Protein AF-A0A535GWW3-F1 (afdb_monomer_lite)

Foldseek 3Di:
DCVLQVDDDDDDDDPLVVVLVVQPVQVVPPPDRPHHNVNSVPVVDPPDDDPCCCCVVPVDDDDDPVVCSVVPND

Structure (mmCIF, N/CA/C/O backbone):
data_AF-A0A535GWW3-F1
#
_entry.id   AF-A0A535GWW3-F1
#
loop_
_atom_site.group_PDB
_atom_site.id
_atom_site.type_symbol
_atom_site.label_atom_id
_atom_site.label_alt_id
_atom_site.label_comp_id
_atom_site.label_asym_id
_atom_site.label_entity_id
_atom_site.label_seq_id
_atom_site.pdbx_PDB_ins_code
_atom_site.Cartn_x
_atom_site.Cartn_y
_atom_site.Cartn_z
_atom_site.occupancy
_atom_site.B_iso_or_equiv
_atom_site.auth_seq_id
_atom_site.auth_comp_id
_atom_site.auth_asym_id
_atom_site.auth_atom_id
_atom_site.pdbx_PDB_model_num
ATOM 1 N N . MET A 1 1 ? -9.971 12.822 0.861 1.00 56.97 1 MET A N 1
ATOM 2 C CA . MET A 1 1 ? -8.682 12.092 0.867 1.00 56.97 1 MET A CA 1
ATOM 3 C C . MET A 1 1 ? -7.725 12.670 -0.153 1.00 56.97 1 MET A C 1
ATOM 5 O O . MET A 1 1 ? -6.688 13.151 0.263 1.00 56.97 1 MET A O 1
ATOM 9 N N . LEU A 1 2 ? -8.061 12.690 -1.448 1.00 58.84 2 LEU A N 1
ATOM 10 C CA . LEU A 1 2 ? -7.237 13.409 -2.433 1.00 58.84 2 LEU A CA 1
ATOM 11 C C . LEU A 1 2 ? -7.321 14.932 -2.242 1.00 58.84 2 LEU A C 1
ATOM 13 O O . LEU A 1 2 ? -6.289 15.591 -2.254 1.00 58.84 2 LEU A O 1
ATOM 17 N N . ASP A 1 3 ? -8.511 15.455 -1.922 1.00 61.81 3 ASP A N 1
ATOM 18 C CA . ASP A 1 3 ? -8.691 16.883 -1.600 1.00 61.81 3 ASP A CA 1
ATOM 19 C C . ASP A 1 3 ? -7.913 17.318 -0.352 1.00 61.81 3 ASP A C 1
ATOM 21 O O . ASP A 1 3 ? -7.381 18.417 -0.309 1.00 61.81 3 ASP A O 1
ATOM 25 N N . THR A 1 4 ? -7.796 16.429 0.642 1.00 64.25 4 THR A N 1
ATOM 26 C CA . THR A 1 4 ? -6.999 16.652 1.863 1.00 64.25 4 THR A CA 1
ATOM 27 C C . THR A 1 4 ? -5.494 16.491 1.637 1.00 64.25 4 THR A C 1
ATOM 29 O O . THR A 1 4 ? -4.740 16.766 2.549 1.00 64.25 4 THR A O 1
ATOM 32 N N . MET A 1 5 ? -5.067 15.995 0.470 1.00 66.94 5 MET A N 1
ATOM 33 C CA . MET A 1 5 ? -3.657 15.853 0.070 1.00 66.94 5 MET A CA 1
ATOM 34 C C . MET A 1 5 ? -3.277 16.841 -1.051 1.00 66.94 5 MET A C 1
ATOM 36 O O . MET A 1 5 ? -2.177 16.750 -1.590 1.00 66.94 5 MET A O 1
ATOM 40 N N . HIS A 1 6 ? -4.202 17.716 -1.476 1.00 67.50 6 HIS A N 1
ATOM 41 C CA . HIS A 1 6 ? -4.043 18.656 -2.596 1.00 67.50 6 HIS A CA 1
ATOM 42 C C . HIS A 1 6 ? -3.464 18.039 -3.893 1.00 67.50 6 HIS A C 1
ATOM 44 O O . HIS A 1 6 ? -2.773 18.712 -4.658 1.00 67.50 6 HIS A O 1
ATOM 50 N N . ALA A 1 7 ? -3.753 16.761 -4.172 1.00 71.94 7 ALA A N 1
ATOM 51 C CA . ALA A 1 7 ? -3.140 16.011 -5.272 1.00 71.94 7 ALA A CA 1
ATOM 52 C C . ALA A 1 7 ? -4.171 15.458 -6.269 1.00 71.94 7 ALA A C 1
ATOM 54 O O . ALA A 1 7 ? -5.171 14.849 -5.884 1.00 71.94 7 ALA A O 1
ATOM 55 N N . SER A 1 8 ? -3.883 15.594 -7.568 1.00 71.31 8 SER A N 1
ATOM 56 C CA . SER A 1 8 ? -4.637 14.931 -8.640 1.00 71.31 8 SER A CA 1
ATOM 57 C C . SER A 1 8 ? -3.983 13.595 -9.002 1.00 71.31 8 SER A C 1
ATOM 59 O O . SER A 1 8 ? -2.770 13.528 -9.204 1.00 71.31 8 SER A O 1
ATOM 61 N N . ARG A 1 9 ? -4.772 12.512 -9.075 1.00 75.19 9 ARG A N 1
ATOM 62 C CA . ARG A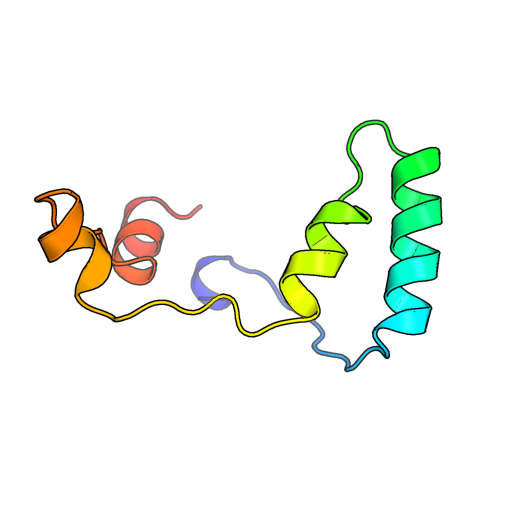 1 9 ? -4.276 11.152 -9.344 1.00 75.19 9 ARG A CA 1
ATOM 63 C C . ARG A 1 9 ? -4.959 10.546 -10.563 1.00 75.19 9 ARG A C 1
ATOM 65 O O . ARG A 1 9 ? -6.167 10.316 -10.550 1.00 75.19 9 ARG A O 1
ATOM 72 N N . ILE A 1 10 ? -4.163 10.184 -11.566 1.00 81.44 10 ILE A N 1
ATOM 73 C CA . ILE A 1 10 ? -4.619 9.364 -12.691 1.00 81.44 10 ILE A CA 1
ATOM 74 C C . ILE A 1 10 ? -4.761 7.918 -12.203 1.00 81.44 10 ILE A C 1
ATOM 76 O O . ILE A 1 10 ? -3.816 7.334 -11.668 1.00 81.44 10 ILE A O 1
ATOM 80 N N . LYS A 1 11 ? -5.954 7.341 -12.366 1.00 79.50 11 LYS A N 1
ATOM 81 C CA . LYS A 1 11 ? -6.235 5.932 -12.068 1.00 79.50 11 LYS A CA 1
ATOM 82 C C . LYS A 1 11 ? -6.314 5.172 -13.388 1.00 79.50 11 LYS A C 1
ATOM 84 O O . LYS A 1 11 ? -7.309 5.290 -14.093 1.00 79.50 11 LYS A O 1
ATOM 89 N N . ALA A 1 12 ? -5.273 4.414 -13.717 1.00 83.75 12 ALA A N 1
ATOM 90 C CA . ALA A 1 12 ? -5.249 3.549 -14.891 1.00 83.75 12 ALA A CA 1
ATOM 91 C C . ALA A 1 12 ? -5.018 2.094 -14.451 1.00 83.75 12 ALA A C 1
ATOM 93 O O . ALA A 1 12 ? -4.110 1.854 -13.648 1.00 83.75 12 ALA A O 1
ATOM 94 N N . PRO A 1 13 ? -5.823 1.128 -14.927 1.00 82.94 13 PRO A N 1
ATOM 95 C CA . PRO A 1 13 ? -5.564 -0.279 -14.668 1.00 82.94 13 PRO A CA 1
ATOM 96 C C . PRO A 1 13 ? -4.283 -0.700 -15.395 1.00 82.94 13 PRO A C 1
ATOM 98 O O . PRO A 1 13 ? -4.108 -0.418 -16.579 1.00 82.94 13 PRO A O 1
ATOM 101 N N . ALA A 1 14 ? -3.394 -1.386 -14.684 1.00 80.44 14 ALA A N 1
ATOM 102 C CA . ALA A 1 14 ? -2.159 -1.921 -15.237 1.00 80.44 14 ALA A CA 1
ATOM 103 C C . ALA A 1 14 ? -2.076 -3.425 -14.924 1.00 80.44 14 ALA A C 1
ATOM 105 O O . ALA A 1 14 ? -2.235 -3.802 -13.761 1.00 80.44 14 ALA A O 1
ATOM 106 N N . PRO A 1 15 ? -1.836 -4.295 -15.923 1.00 84.38 15 PRO A N 1
ATOM 107 C CA . PRO A 1 15 ? -1.645 -5.722 -15.691 1.00 84.38 15 PRO A CA 1
ATOM 108 C C . PRO A 1 15 ? -0.459 -5.996 -14.761 1.00 84.38 15 PRO A C 1
ATOM 110 O O . PRO A 1 15 ? 0.639 -5.482 -14.977 1.00 84.38 15 PRO A O 1
ATOM 113 N N . THR A 1 16 ? -0.652 -6.866 -13.771 1.00 80.69 16 THR A N 1
ATOM 114 C CA . THR A 1 16 ? 0.323 -7.158 -12.704 1.00 80.69 16 THR A CA 1
ATOM 115 C C . THR A 1 16 ? 1.684 -7.608 -13.239 1.00 80.69 16 THR A C 1
ATOM 117 O O . THR A 1 16 ? 2.718 -7.250 -12.681 1.00 80.69 16 THR A O 1
ATOM 120 N N . VAL A 1 17 ? 1.697 -8.335 -14.362 1.00 80.69 17 VAL A N 1
ATOM 121 C CA . VAL A 1 17 ? 2.924 -8.795 -15.033 1.00 80.69 17 VAL A CA 1
ATOM 122 C C . VAL A 1 17 ? 3.757 -7.619 -15.550 1.00 80.69 17 VAL A C 1
ATOM 124 O O . VAL A 1 17 ? 4.962 -7.569 -15.315 1.00 80.69 17 VAL A O 1
ATOM 127 N N . LEU A 1 18 ? 3.121 -6.639 -16.203 1.00 82.50 18 LEU A N 1
ATOM 128 C CA . LEU A 1 18 ? 3.810 -5.455 -16.728 1.00 82.50 18 LEU A CA 1
ATOM 129 C C . LEU A 1 18 ? 4.350 -4.583 -15.591 1.00 82.50 18 LEU A C 1
ATOM 131 O O . LEU A 1 18 ? 5.483 -4.106 -15.648 1.00 82.50 18 LEU A O 1
ATOM 135 N N . VAL A 1 19 ? 3.563 -4.429 -14.525 1.00 82.38 19 VAL A N 1
ATOM 136 C CA . VAL A 1 19 ? 3.975 -3.682 -13.331 1.00 82.38 19 VAL A CA 1
ATOM 137 C C . VAL A 1 19 ? 5.154 -4.368 -12.629 1.00 82.38 19 VAL A C 1
ATOM 139 O O . VAL A 1 19 ? 6.085 -3.688 -12.208 1.00 82.38 19 VAL A O 1
ATOM 142 N N . GLY A 1 20 ? 5.169 -5.704 -12.558 1.00 79.31 20 GLY A N 1
ATOM 143 C CA . GLY A 1 20 ? 6.264 -6.474 -11.962 1.00 79.31 20 GLY A CA 1
ATOM 144 C C . GLY A 1 20 ? 7.605 -6.295 -12.682 1.00 79.31 20 GLY A C 1
ATOM 145 O O . GLY A 1 20 ? 8.638 -6.162 -12.026 1.00 79.31 20 GLY A O 1
ATOM 146 N N . VAL A 1 21 ? 7.596 -6.214 -14.019 1.00 82.50 21 VAL A N 1
ATOM 147 C CA . VAL A 1 21 ? 8.800 -5.886 -14.805 1.00 82.50 21 VAL A CA 1
ATOM 148 C C . VAL A 1 21 ? 9.287 -4.474 -14.475 1.00 82.50 21 VAL A C 1
ATOM 150 O O . VAL A 1 21 ? 10.469 -4.282 -14.193 1.00 82.50 21 VAL A O 1
ATOM 153 N N . GLY A 1 22 ? 8.379 -3.494 -14.433 1.00 78.69 22 GLY A N 1
ATOM 154 C CA . GLY A 1 22 ? 8.714 -2.120 -14.047 1.00 78.69 22 GLY A CA 1
ATOM 155 C C . GLY A 1 22 ? 9.294 -2.022 -12.632 1.00 78.69 22 GLY A C 1
ATOM 156 O O . GLY A 1 22 ? 10.298 -1.342 -12.427 1.00 78.69 22 GLY A O 1
ATOM 157 N N . ALA A 1 23 ? 8.711 -2.741 -11.669 1.00 79.19 23 ALA A N 1
ATOM 158 C CA . ALA A 1 23 ? 9.198 -2.806 -10.292 1.00 79.19 23 ALA A CA 1
ATOM 159 C C . ALA A 1 23 ? 10.622 -3.377 -10.218 1.00 79.19 23 ALA A C 1
ATOM 161 O O . ALA A 1 23 ? 11.470 -2.823 -9.526 1.00 79.19 23 ALA A O 1
ATOM 162 N N . ALA A 1 24 ? 10.915 -4.437 -10.979 1.00 81.19 24 ALA A N 1
ATOM 163 C CA . ALA A 1 24 ? 12.245 -5.039 -11.019 1.00 81.19 24 ALA A CA 1
ATOM 164 C C . ALA A 1 24 ? 13.319 -4.072 -11.538 1.00 81.19 24 ALA A C 1
ATOM 166 O O . ALA A 1 24 ? 14.425 -4.043 -11.002 1.00 81.19 24 ALA A O 1
ATOM 167 N N . VAL A 1 25 ? 12.991 -3.280 -12.562 1.00 84.25 25 VAL A N 1
ATOM 168 C CA . VAL A 1 25 ? 13.901 -2.263 -13.107 1.00 84.25 25 VAL A CA 1
ATOM 169 C C . VAL A 1 25 ? 14.089 -1.118 -12.112 1.00 84.25 25 VAL A C 1
ATOM 171 O O . VAL A 1 25 ? 15.220 -0.721 -11.845 1.00 84.25 25 VAL A O 1
ATOM 174 N N . MET A 1 26 ? 13.003 -0.610 -11.522 1.00 84.06 26 MET A N 1
ATOM 175 C CA . MET A 1 26 ? 13.068 0.470 -10.532 1.00 84.06 26 MET A CA 1
ATOM 176 C C . MET A 1 26 ? 13.894 0.073 -9.308 1.00 84.06 26 MET A C 1
ATOM 178 O O . MET A 1 26 ? 14.723 0.859 -8.860 1.00 84.06 26 MET A O 1
ATOM 182 N N . GLU A 1 27 ? 13.713 -1.144 -8.802 1.00 84.38 27 GLU A N 1
ATOM 183 C CA . GLU A 1 27 ? 14.449 -1.669 -7.651 1.00 84.38 27 GLU A CA 1
ATOM 184 C C . GLU A 1 27 ? 15.946 -1.856 -7.923 1.00 84.38 27 GLU A C 1
ATOM 186 O O . GLU A 1 27 ? 16.756 -1.646 -7.027 1.00 84.38 27 GLU A O 1
ATOM 191 N N . ALA A 1 28 ? 16.332 -2.190 -9.157 1.00 85.19 28 ALA A N 1
ATOM 192 C CA . ALA A 1 28 ? 17.738 -2.346 -9.525 1.00 85.19 28 ALA A CA 1
ATOM 193 C C . ALA A 1 28 ? 18.480 -1.008 -9.706 1.00 85.19 28 ALA A C 1
ATOM 195 O O . ALA A 1 28 ? 19.701 -0.963 -9.573 1.00 85.19 28 ALA A O 1
ATOM 196 N N . VAL A 1 29 ? 17.760 0.065 -10.053 1.00 88.19 29 VAL A N 1
ATOM 197 C CA . VAL A 1 29 ? 18.359 1.348 -10.464 1.00 88.19 29 VAL A CA 1
ATOM 198 C C . VAL A 1 29 ? 18.238 2.424 -9.385 1.00 88.19 29 VAL A C 1
ATOM 200 O O . VAL A 1 29 ? 19.105 3.291 -9.276 1.00 88.19 29 VAL A O 1
ATOM 203 N N . LEU A 1 30 ? 17.169 2.405 -8.588 1.00 85.50 30 LEU A N 1
ATOM 204 C CA . LEU A 1 30 ? 16.891 3.456 -7.615 1.00 85.50 30 LEU A CA 1
ATOM 205 C C . LEU A 1 30 ? 17.388 3.057 -6.219 1.00 85.50 30 LEU A C 1
ATOM 207 O O . LEU A 1 30 ? 17.082 1.963 -5.755 1.00 85.50 30 LEU A O 1
ATOM 211 N N . PRO A 1 31 ? 18.053 3.963 -5.478 1.00 82.12 31 PRO A N 1
ATOM 212 C CA . PRO A 1 31 ? 18.459 3.697 -4.096 1.00 82.12 31 PRO A CA 1
ATOM 213 C C . PRO A 1 31 ? 17.257 3.538 -3.147 1.00 82.12 31 PRO A C 1
ATOM 215 O O . PRO A 1 31 ? 17.361 2.882 -2.114 1.00 82.12 31 PRO A O 1
ATOM 218 N N . LYS A 1 32 ? 16.116 4.155 -3.489 1.00 82.50 32 LYS A N 1
ATOM 219 C CA . LYS A 1 32 ? 14.820 4.020 -2.805 1.00 82.50 32 LYS A CA 1
ATOM 220 C C . LYS A 1 32 ? 13.713 3.906 -3.854 1.00 82.50 32 LYS A C 1
ATOM 222 O O . LYS A 1 32 ? 13.122 4.922 -4.226 1.00 82.50 32 LYS A O 1
ATOM 227 N N . PRO A 1 33 ? 13.475 2.705 -4.395 1.00 83.69 33 PRO A N 1
ATOM 228 C CA . PRO A 1 33 ? 12.467 2.514 -5.424 1.00 83.69 33 PRO A CA 1
ATOM 229 C C . PRO A 1 33 ? 11.059 2.775 -4.860 1.00 83.69 33 PRO A C 1
ATOM 231 O O . PRO A 1 33 ? 10.741 2.304 -3.768 1.00 83.69 33 PRO A O 1
ATOM 234 N N . PRO A 1 34 ? 10.183 3.485 -5.594 1.00 80.75 34 PRO A N 1
ATOM 235 C CA . PRO A 1 34 ? 8.799 3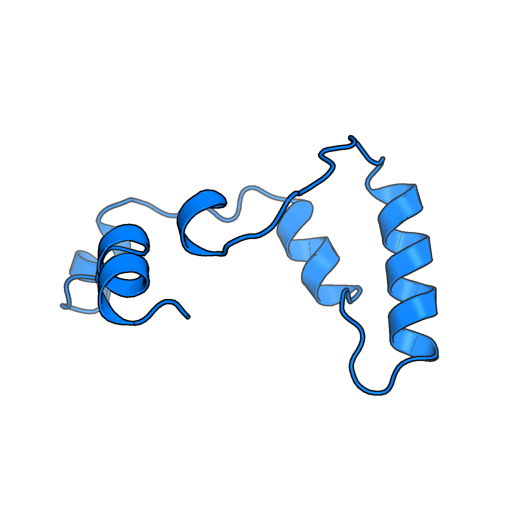.717 -5.173 1.00 80.75 34 PRO A CA 1
ATOM 236 C C . PRO A 1 34 ? 7.936 2.445 -5.236 1.00 80.75 34 PRO A C 1
ATOM 238 O O . PRO A 1 34 ? 6.839 2.418 -4.682 1.00 80.75 34 PRO A O 1
ATOM 241 N N . LEU A 1 35 ? 8.415 1.400 -5.917 1.00 81.81 35 LEU A N 1
ATOM 242 C CA . LEU A 1 35 ? 7.768 0.100 -6.041 1.00 81.81 35 LEU A CA 1
ATOM 243 C C . LEU A 1 35 ? 8.832 -1.001 -6.101 1.00 81.81 35 LEU A C 1
ATOM 245 O O . LEU A 1 35 ? 9.750 -0.922 -6.915 1.00 81.81 35 LEU A O 1
ATOM 249 N N . THR A 1 36 ? 8.691 -2.026 -5.262 1.00 84.12 36 THR A N 1
ATOM 250 C CA . THR A 1 36 ? 9.607 -3.177 -5.177 1.00 84.12 36 THR A CA 1
ATOM 251 C C . THR A 1 36 ? 8.899 -4.473 -5.547 1.00 84.12 36 THR A C 1
ATOM 253 O O . THR A 1 36 ? 7.669 -4.563 -5.495 1.00 84.12 36 THR A O 1
ATOM 256 N N . LYS A 1 37 ? 9.667 -5.523 -5.852 1.00 82.62 37 LYS A N 1
ATOM 257 C CA . LYS A 1 37 ? 9.133 -6.882 -6.029 1.00 82.62 37 LYS A CA 1
ATOM 258 C C . LYS A 1 37 ? 8.398 -7.379 -4.781 1.00 82.62 37 LYS A C 1
ATOM 260 O O . LYS A 1 37 ? 7.368 -8.029 -4.911 1.00 82.62 37 LYS A O 1
ATOM 265 N N . ALA A 1 38 ? 8.884 -7.045 -3.584 1.00 82.94 38 ALA A N 1
ATOM 266 C CA . ALA A 1 38 ? 8.219 -7.406 -2.331 1.00 82.94 38 ALA A CA 1
ATOM 267 C C . ALA A 1 38 ? 6.878 -6.675 -2.151 1.00 82.94 38 ALA A C 1
ATOM 269 O O . ALA A 1 38 ? 5.899 -7.281 -1.737 1.00 82.94 38 ALA A O 1
ATOM 270 N N . ALA A 1 39 ? 6.785 -5.393 -2.516 1.00 83.25 39 ALA A N 1
ATOM 271 C CA . ALA A 1 39 ? 5.502 -4.690 -2.507 1.00 83.25 39 ALA A CA 1
ATOM 272 C C . ALA A 1 39 ? 4.519 -5.291 -3.529 1.00 83.25 39 ALA A C 1
ATOM 274 O O . ALA A 1 39 ? 3.319 -5.335 -3.274 1.00 83.25 39 ALA A O 1
ATOM 275 N N . MET A 1 40 ? 5.022 -5.806 -4.659 1.00 86.06 40 MET A N 1
ATOM 276 C CA . MET A 1 40 ? 4.196 -6.469 -5.673 1.00 86.06 40 MET A CA 1
ATOM 277 C C . MET A 1 40 ? 3.514 -7.748 -5.178 1.00 86.06 40 MET A C 1
ATOM 279 O O . MET A 1 40 ? 2.403 -8.035 -5.622 1.00 86.06 40 MET A O 1
ATOM 283 N N . THR A 1 41 ? 4.123 -8.499 -4.254 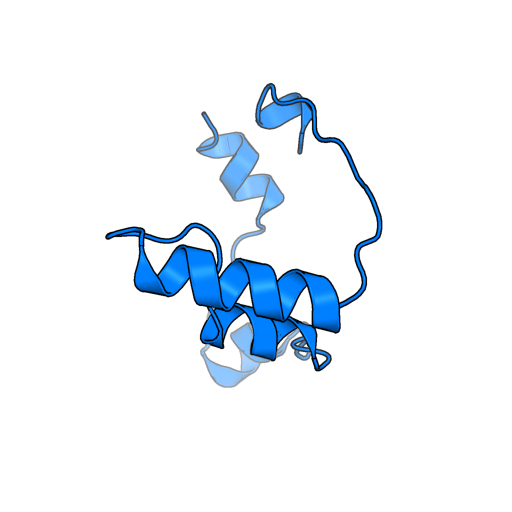1.00 84.75 41 THR A N 1
ATOM 284 C CA . THR A 1 41 ? 3.490 -9.712 -3.708 1.00 84.75 41 THR A CA 1
ATOM 285 C C . THR A 1 41 ? 2.277 -9.380 -2.846 1.00 84.75 41 THR A C 1
ATOM 287 O O . THR A 1 41 ? 1.305 -10.124 -2.866 1.00 84.75 41 THR A O 1
ATOM 290 N N . LEU A 1 42 ? 2.259 -8.227 -2.170 1.00 84.75 42 LEU A N 1
ATOM 291 C CA . LEU A 1 42 ? 1.099 -7.782 -1.385 1.00 84.75 42 LEU A CA 1
ATOM 292 C C . LEU A 1 42 ? -0.143 -7.510 -2.248 1.00 84.75 42 LEU A C 1
ATOM 294 O O . LEU A 1 42 ? -1.248 -7.466 -1.719 1.00 84.75 42 LEU A O 1
ATOM 298 N N . PHE A 1 43 ? 0.024 -7.334 -3.563 1.00 83.25 43 PHE A N 1
ATOM 299 C CA . PHE A 1 43 ? -1.082 -7.158 -4.508 1.00 83.25 43 PHE A CA 1
ATOM 300 C C . PHE A 1 43 ? -1.554 -8.467 -5.153 1.00 83.25 43 PHE A C 1
ATOM 302 O O . PHE A 1 43 ? -2.554 -8.454 -5.868 1.00 83.25 43 PHE A O 1
ATOM 309 N N . SER A 1 44 ? -0.852 -9.590 -4.951 1.00 82.94 44 SER A N 1
ATOM 310 C CA . SER A 1 44 ? -1.232 -10.876 -5.556 1.00 82.94 44 SER A CA 1
ATOM 311 C C . SER A 1 44 ? -2.249 -11.665 -4.733 1.00 82.94 44 SER A C 1
ATOM 313 O O . SER A 1 44 ? -2.713 -12.707 -5.189 1.00 82.94 44 SER A O 1
ATOM 315 N N . PHE A 1 45 ? -2.571 -11.209 -3.524 1.00 86.44 45 PHE A N 1
ATOM 316 C CA . PHE A 1 45 ? -3.525 -11.855 -2.631 1.00 86.44 45 PHE A CA 1
ATOM 317 C C . PHE A 1 45 ? -4.340 -10.815 -1.859 1.00 86.44 45 PHE A C 1
ATOM 319 O O . PHE A 1 45 ? -3.973 -9.642 -1.788 1.00 86.44 45 PHE A O 1
ATOM 326 N N . ASP A 1 46 ? -5.459 -11.251 -1.286 1.00 83.25 46 ASP A N 1
ATOM 327 C CA 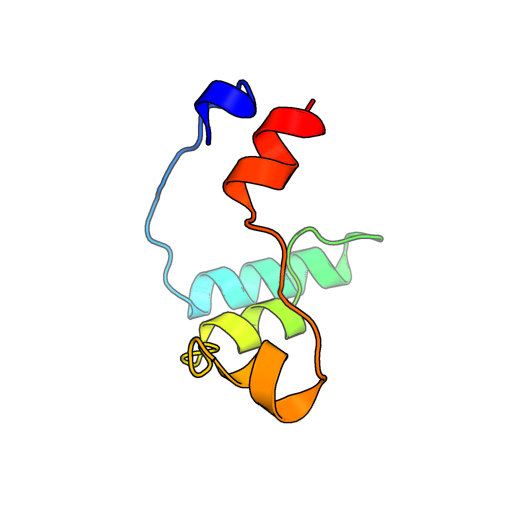. ASP A 1 46 ? -6.274 -10.410 -0.419 1.00 83.25 46 ASP A CA 1
ATOM 328 C C . ASP A 1 46 ? -5.591 -10.271 0.951 1.00 83.25 46 ASP A C 1
ATOM 330 O O . ASP A 1 46 ? -5.619 -11.186 1.771 1.00 83.25 46 ASP A O 1
ATOM 334 N N . ASN A 1 47 ? -4.914 -9.142 1.174 1.00 80.75 47 ASN A N 1
ATOM 335 C CA . ASN A 1 47 ? -4.233 -8.826 2.433 1.00 80.75 47 ASN A CA 1
ATOM 336 C C . ASN A 1 47 ? -5.161 -8.097 3.422 1.00 80.75 47 ASN A C 1
ATOM 338 O O . ASN A 1 47 ? -4.772 -7.122 4.071 1.00 80.75 47 ASN A O 1
ATOM 342 N N . THR A 1 48 ? -6.424 -8.510 3.480 1.00 86.56 48 THR A N 1
ATOM 343 C CA . THR A 1 48 ? -7.381 -8.012 4.467 1.00 86.56 48 THR A CA 1
ATOM 344 C C . THR A 1 48 ? -7.428 -8.931 5.683 1.00 86.56 48 THR A C 1
ATOM 346 O O . THR A 1 48 ? -7.119 -10.119 5.623 1.00 86.56 48 THR A O 1
ATOM 349 N N . THR A 1 49 ? -7.788 -8.353 6.826 1.00 86.88 49 THR A N 1
ATOM 350 C CA . THR A 1 49 ? -7.982 -9.080 8.082 1.00 86.88 49 THR A CA 1
ATOM 351 C C . THR A 1 49 ? -9.371 -8.787 8.635 1.00 86.88 49 THR A C 1
ATOM 353 O O . THR A 1 49 ? -10.054 -7.856 8.195 1.00 86.88 49 THR A O 1
ATOM 356 N N . ASP A 1 50 ? -9.788 -9.578 9.618 1.00 87.75 50 ASP A N 1
ATOM 357 C CA . ASP A 1 50 ? -11.011 -9.331 10.367 1.00 87.75 50 ASP A CA 1
ATOM 358 C C . ASP A 1 50 ? -10.981 -7.944 11.034 1.00 87.75 50 ASP A C 1
ATOM 360 O O . ASP A 1 50 ? -9.967 -7.529 11.608 1.00 87.75 50 ASP A O 1
ATOM 364 N N . LYS A 1 51 ? -12.114 -7.232 10.990 1.00 85.81 51 LYS A N 1
ATOM 365 C CA . LYS A 1 51 ? -12.218 -5.838 11.458 1.00 85.81 51 LYS A CA 1
ATOM 366 C C . LYS A 1 51 ? -11.866 -5.679 12.938 1.00 85.81 51 LYS A C 1
ATOM 368 O O . LYS A 1 51 ? -11.426 -4.604 13.330 1.00 85.81 51 LYS A O 1
ATOM 373 N N . GLN A 1 52 ? -12.074 -6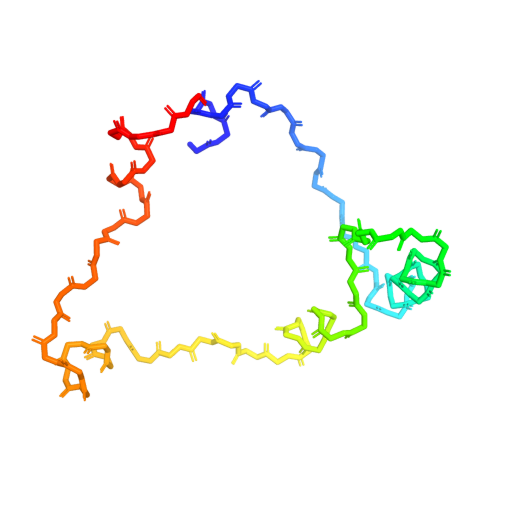.721 13.739 1.00 87.12 52 GLN A N 1
ATOM 374 C CA . GLN A 1 52 ? -11.873 -6.715 15.190 1.00 87.12 52 GLN A CA 1
ATOM 375 C C . GLN A 1 52 ? -10.570 -7.414 15.603 1.00 87.12 52 GLN A C 1
ATOM 377 O O . GLN A 1 52 ? -10.280 -7.511 16.794 1.00 87.12 52 GLN A O 1
ATOM 382 N N . SER A 1 53 ? -9.765 -7.883 14.640 1.00 90.94 53 SER A N 1
ATOM 383 C CA . SER A 1 53 ? -8.535 -8.634 14.919 1.00 90.94 53 SER A CA 1
ATOM 384 C C . SER A 1 53 ? -7.538 -7.856 15.770 1.00 90.94 53 SER A C 1
ATOM 386 O O . SER A 1 53 ? -7.000 -8.397 16.727 1.00 90.94 53 SER A O 1
ATOM 388 N N . VAL A 1 54 ? -7.342 -6.568 15.482 1.00 91.56 54 VAL A N 1
ATOM 389 C CA . VAL A 1 54 ? -6.372 -5.733 16.204 1.00 91.56 54 VAL A CA 1
ATOM 390 C C . VAL A 1 54 ? -6.734 -5.600 17.684 1.00 91.56 54 VAL A C 1
ATOM 392 O O . VAL A 1 54 ? -5.888 -5.810 18.550 1.00 91.56 54 VAL A O 1
ATOM 395 N N . GLU A 1 55 ? -7.997 -5.303 17.983 1.00 93.38 55 GLU A N 1
ATOM 396 C CA . GLU A 1 55 ? -8.451 -5.132 19.365 1.00 93.38 55 GLU A CA 1
ATOM 397 C C . GLU A 1 55 ? -8.432 -6.460 20.128 1.00 93.38 55 GLU A C 1
ATOM 399 O O . GLU A 1 55 ? -7.942 -6.513 21.254 1.00 93.38 55 GLU A O 1
ATOM 404 N N . ARG A 1 56 ? -8.887 -7.548 19.494 1.00 93.62 56 ARG A N 1
ATOM 405 C CA . ARG A 1 56 ? -8.908 -8.890 20.089 1.00 93.62 56 ARG A CA 1
ATOM 406 C C . ARG A 1 56 ? -7.506 -9.428 20.380 1.00 93.62 56 ARG A C 1
ATOM 408 O O . ARG A 1 56 ? -7.283 -9.970 21.458 1.00 93.62 56 ARG A O 1
ATOM 415 N N . ASP A 1 57 ? -6.591 -9.309 19.422 1.00 95.38 57 ASP A N 1
ATOM 416 C CA . ASP A 1 57 ? -5.304 -10.010 19.464 1.00 95.38 57 ASP A CA 1
ATOM 417 C C . ASP A 1 57 ? -4.201 -9.165 20.136 1.00 95.38 57 ASP A C 1
ATOM 419 O O . ASP A 1 57 ? -3.240 -9.723 20.665 1.00 95.38 57 ASP A O 1
ATOM 423 N N . PHE A 1 58 ? -4.341 -7.830 20.166 1.00 93.69 58 PHE A N 1
ATOM 424 C CA . PHE A 1 58 ? -3.321 -6.912 20.699 1.00 93.69 58 PHE A CA 1
ATOM 425 C C . PHE A 1 58 ? -3.824 -5.953 21.792 1.00 93.69 58 PHE A C 1
ATOM 427 O O . PHE A 1 58 ? -3.008 -5.272 22.413 1.00 93.69 58 PHE A O 1
ATOM 434 N N . GLY A 1 59 ? -5.136 -5.883 22.053 1.00 93.94 59 GLY A N 1
ATOM 435 C CA . GLY A 1 59 ? -5.699 -5.124 23.176 1.00 93.94 59 GLY A CA 1
ATOM 436 C C . GLY A 1 59 ? -5.716 -3.601 23.007 1.00 93.94 59 GLY A C 1
ATOM 437 O O . GLY A 1 59 ? -5.797 -2.884 24.004 1.00 93.94 59 GLY A O 1
ATOM 438 N N . PHE A 1 60 ? -5.630 -3.085 21.775 1.00 93.50 60 PHE A N 1
ATOM 439 C CA . PHE A 1 60 ? -5.748 -1.650 21.496 1.00 93.50 60 PHE A CA 1
ATOM 440 C C . PHE A 1 60 ? -6.693 -1.354 20.325 1.00 93.50 60 PHE A C 1
ATOM 442 O O . PHE A 1 60 ? -6.854 -2.163 19.412 1.00 93.50 60 PHE A O 1
ATOM 449 N N . VAL A 1 61 ? -7.285 -0.156 20.334 1.00 91.56 61 VAL A N 1
ATOM 450 C CA . VAL A 1 61 ? -8.179 0.318 19.267 1.00 91.56 61 VAL A CA 1
ATOM 451 C C . VAL A 1 61 ? -7.367 1.108 18.233 1.00 91.56 61 VAL A C 1
ATOM 453 O O . VAL A 1 61 ? -6.746 2.114 18.592 1.00 91.56 61 VAL A O 1
ATOM 456 N N . PRO A 1 62 ? -7.338 0.690 16.953 1.00 90.62 62 PRO A N 1
ATOM 457 C CA . PRO A 1 62 ? -6.620 1.419 15.917 1.00 90.62 62 PRO A CA 1
ATOM 458 C C . PRO A 1 62 ? -7.299 2.760 15.618 1.00 90.62 62 PRO A C 1
ATOM 460 O O . PRO A 1 62 ? -8.523 2.860 15.537 1.00 90.62 62 PRO A O 1
ATOM 463 N N . VAL A 1 63 ? -6.493 3.798 15.396 1.00 91.00 63 VAL A N 1
ATOM 464 C CA . VAL A 1 63 ? -6.998 5.109 14.970 1.00 91.00 63 VAL A CA 1
ATOM 465 C C . VAL A 1 63 ? -7.4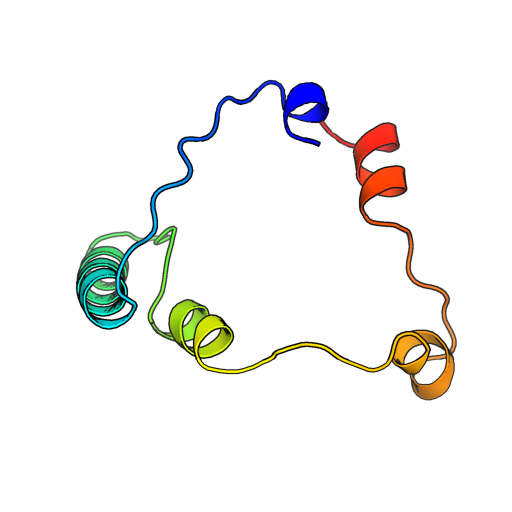40 5.040 13.510 1.00 91.00 63 VAL A C 1
ATOM 467 O O . VAL A 1 63 ? -6.763 4.458 12.659 1.00 91.00 63 VAL A O 1
ATOM 470 N N . SER A 1 64 ? -8.568 5.678 13.198 1.00 88.50 64 SER A N 1
ATOM 471 C CA . SER A 1 64 ? -9.045 5.796 11.823 1.00 88.50 64 SER A CA 1
ATOM 472 C C . SER A 1 64 ? -8.036 6.551 10.958 1.00 88.50 64 SER A C 1
ATOM 474 O O . SER A 1 64 ? -7.647 7.677 11.271 1.00 88.50 64 SER A O 1
ATOM 476 N N . PHE A 1 65 ? -7.672 5.977 9.808 1.00 86.88 65 PHE A N 1
ATOM 477 C CA . PHE A 1 65 ? -6.777 6.635 8.852 1.00 86.88 65 PHE A CA 1
ATOM 478 C C . PHE A 1 65 ? -7.305 8.015 8.423 1.00 86.88 65 PHE A C 1
ATOM 480 O O . PHE A 1 65 ? -6.536 8.966 8.306 1.00 86.88 65 PHE A O 1
ATOM 487 N N . ARG A 1 66 ? -8.629 8.159 8.248 1.00 87.81 66 ARG A N 1
ATOM 488 C CA . ARG A 1 66 ? -9.252 9.449 7.912 1.00 87.81 66 ARG A CA 1
ATOM 489 C C . ARG A 1 66 ? -9.051 10.476 9.023 1.00 87.81 66 ARG A C 1
ATOM 491 O O . ARG A 1 66 ? -8.687 11.607 8.723 1.00 87.81 66 ARG A O 1
ATOM 498 N N . GLU A 1 67 ? -9.322 10.095 10.267 1.00 89.88 67 GLU A N 1
ATOM 499 C CA . GLU A 1 67 ? -9.197 10.985 11.425 1.00 89.88 67 GLU A CA 1
ATOM 500 C C . GLU A 1 67 ? -7.748 11.445 11.599 1.00 89.88 67 GLU A C 1
ATOM 502 O O . GLU A 1 67 ? -7.480 12.640 11.722 1.00 89.88 67 GLU A O 1
ATOM 507 N N . TYR A 1 68 ? -6.805 10.507 11.497 1.00 89.19 68 TYR A N 1
ATOM 508 C CA . TYR A 1 68 ? -5.381 10.812 11.550 1.00 89.19 68 TYR A CA 1
ATOM 509 C C . TYR A 1 68 ? -4.973 11.809 10.457 1.00 89.19 68 TYR A C 1
ATOM 511 O O . TYR A 1 68 ? -4.336 12.821 10.744 1.00 89.19 68 TYR A O 1
ATOM 519 N N . MET A 1 69 ? -5.396 11.570 9.211 1.00 86.56 69 MET A N 1
ATOM 520 C CA . MET A 1 69 ? -5.130 12.470 8.085 1.00 86.56 69 MET A CA 1
ATOM 521 C C . MET A 1 69 ? -5.750 13.859 8.253 1.00 86.56 69 MET A C 1
ATOM 523 O O . MET A 1 69 ? -5.153 14.834 7.823 1.00 86.56 69 MET A O 1
ATOM 527 N N . GLN A 1 70 ? -6.928 13.981 8.862 1.00 86.50 70 GLN A N 1
ATOM 528 C CA . GLN A 1 70 ? -7.539 15.292 9.107 1.00 86.50 70 GLN A CA 1
ATOM 529 C C . GLN A 1 70 ? -6.774 16.109 10.152 1.00 86.50 70 GLN A C 1
ATOM 531 O O . GLN A 1 70 ? -6.754 17.332 10.075 1.00 86.50 70 GLN A O 1
ATOM 536 N N . LYS A 1 71 ? -6.162 15.439 11.132 1.00 87.75 71 LYS A N 1
ATOM 537 C CA . LYS A 1 71 ? -5.438 16.087 12.229 1.00 87.75 71 LYS A CA 1
ATOM 538 C C . LYS A 1 71 ? -3.970 16.374 11.901 1.00 87.75 71 LYS A C 1
ATOM 540 O O . LYS A 1 71 ? -3.407 17.326 12.434 1.00 87.75 71 LYS A O 1
ATOM 545 N N . HIS A 1 72 ? -3.352 15.534 11.071 1.00 85.44 72 HIS A N 1
ATOM 546 C CA . HIS A 1 72 ? -1.903 15.527 10.836 1.00 85.44 72 HIS A CA 1
ATOM 547 C C . HIS A 1 72 ? -1.497 15.525 9.355 1.00 85.44 72 HIS A C 1
ATOM 549 O O . HIS A 1 72 ? -0.304 15.546 9.063 1.00 85.44 72 HIS A O 1
ATOM 555 N N . GLY A 1 73 ? -2.449 15.448 8.420 1.00 74.38 73 GLY A N 1
ATOM 556 C CA . GLY A 1 73 ? -2.162 15.538 6.989 1.00 74.38 73 GLY A CA 1
ATOM 557 C C . GLY A 1 73 ? -1.653 16.930 6.618 1.00 74.38 73 GLY A C 1
ATOM 558 O O . GLY A 1 73 ? -2.164 17.923 7.132 1.00 74.38 73 GLY A O 1
ATOM 559 N N . VAL A 1 74 ? -0.630 16.970 5.761 1.00 60.81 74 VAL A N 1
ATOM 560 C CA . VAL A 1 74 ? -0.068 18.194 5.163 1.00 60.81 74 VAL A CA 1
ATOM 561 C C . VAL A 1 74 ? -0.875 18.580 3.933 1.00 60.81 74 VAL A C 1
ATOM 563 O O . VAL A 1 74 ? -1.151 17.658 3.127 1.00 60.81 74 VAL A O 1
#

Secondary structure (DSSP, 8-state):
--GGGT---------HHHHHHHHHHHHHH-SS-SS-HHHHHTTSS-----TTHHHHHHS-PPPPHHHHHHHH--

pLDDT: mean 82.69, std 8.17, range [56.97, 95.38]

Sequence (74 aa):
MLDTMHASRIKAPAPTVLVGVGAAVMEAVLPKPPLTKAAMTLFSFDNTTDKQSVERDFGFVPVSFREYMQKHGV

Radius of gyration: 16.69 Å; chains: 1; bounding box: 31×30×40 Å